Protein AF-A0A7J4VPN9-F1 (afdb_monomer)

Radius of gyration: 16.38 Å; Cα contacts (8 Å, |Δi|>4): 152; chains: 1; bounding box: 54×42×34 Å

Sequence (110 aa):
MPRIERRTIENVVRVIGWADDDGELVSDVTDRFQSRYVFVVERTGERCVSDFTLARKGFTSLPIRDAVALGFSTEEFLELLQWEKTSSSNIQSEDELNELLARAVASPCF

Secondary structure (DSSP, 8-state):
------------EEEEEEE-TTS-EES--S-TTT-EEEEEETTTTEEEE-SS-HHHH-STTS-HHHHHHTT--HHHHHHHHHHHHHHSS---SHHHHHHHHHHHHH----

Foldseek 3Di:
DDDPPPPCPVQPKAWQAWQDPVGDHDPDDPWQQQTWTWIARVVPRDIDIDPHGCQVVPLCPPDPNRCVSHVDDPVLSVLQNVCCVPVVGGDRTPVSSVVSVVVVVVDDDD

Nearest PDB structures (foldseek):
  5v19-assembly2_B  TM=5.285E-01  e=7.617E+00  Homo sapiens
  4bic-assembly1_A  TM=5.346E-01  e=9.188E+00  Homo sapiens
  4bie-assembly1_A  TM=5.302E-01  e=9.780E+00  Homo sapiens

pLDDT: mean 86.99, std 16.42, range [38.81, 97.62]

Mean predicted aligned error: 7.11 Å

Structure (mmCIF, N/CA/C/O backbone):
data_AF-A0A7J4VPN9-F1
#
_entry.id   AF-A0A7J4VPN9-F1
#
loop_
_atom_site.group_PDB
_atom_site.id
_atom_site.type_symbol
_atom_site.l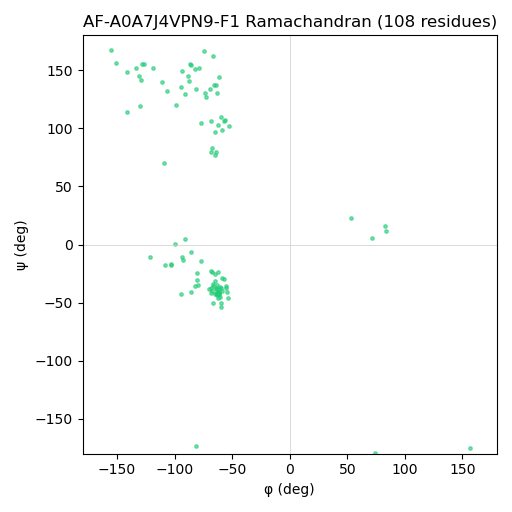abel_atom_id
_atom_site.label_alt_id
_atom_site.label_comp_id
_atom_site.label_asym_id
_atom_site.label_entity_id
_atom_site.label_seq_id
_atom_site.pdbx_PDB_ins_code
_atom_site.Cartn_x
_atom_site.Cartn_y
_atom_site.Cartn_z
_atom_site.occupancy
_atom_site.B_iso_or_equiv
_atom_site.auth_seq_id
_atom_site.auth_comp_id
_atom_site.auth_asym_id
_atom_site.auth_atom_id
_atom_site.pdbx_PDB_model_num
ATOM 1 N N . MET A 1 1 ? 30.330 29.684 0.582 1.00 40.31 1 MET A N 1
ATOM 2 C CA . MET A 1 1 ? 29.302 28.717 1.019 1.00 40.31 1 MET A CA 1
ATOM 3 C C . MET A 1 1 ? 28.117 28.837 0.071 1.00 40.31 1 MET A C 1
ATOM 5 O O . MET A 1 1 ? 27.366 29.796 0.216 1.00 40.31 1 MET A O 1
ATOM 9 N N . PRO A 1 2 ? 27.982 27.989 -0.962 1.00 38.81 2 PRO A N 1
ATOM 10 C CA . PRO A 1 2 ? 26.833 28.079 -1.847 1.00 38.81 2 PRO A CA 1
ATOM 11 C C . PRO A 1 2 ? 25.601 27.539 -1.117 1.00 38.81 2 PRO A C 1
ATOM 13 O O . PRO A 1 2 ? 25.627 26.476 -0.498 1.00 38.81 2 PRO A O 1
ATOM 16 N N . ARG A 1 3 ? 24.537 28.337 -1.158 1.00 44.53 3 ARG A N 1
ATOM 17 C CA . ARG A 1 3 ? 23.202 28.031 -0.654 1.00 44.53 3 ARG A CA 1
ATOM 18 C C . ARG A 1 3 ? 22.722 26.790 -1.409 1.00 44.53 3 ARG A C 1
ATOM 20 O O . ARG A 1 3 ? 22.503 26.871 -2.612 1.00 44.53 3 ARG A O 1
ATOM 27 N N . ILE A 1 4 ? 22.635 25.643 -0.734 1.00 54.62 4 ILE A N 1
ATOM 28 C CA . ILE A 1 4 ? 22.050 24.431 -1.314 1.00 54.62 4 ILE A CA 1
ATOM 29 C C . ILE A 1 4 ? 20.579 24.759 -1.558 1.00 54.62 4 ILE A C 1
ATOM 31 O O . ILE A 1 4 ? 19.760 24.736 -0.638 1.00 54.62 4 ILE A O 1
ATOM 35 N N . GLU A 1 5 ? 20.257 25.146 -2.790 1.00 41.91 5 GLU A N 1
ATOM 36 C CA . GLU A 1 5 ? 18.893 25.117 -3.286 1.00 41.91 5 GLU A CA 1
ATOM 37 C C . GLU A 1 5 ? 18.423 23.677 -3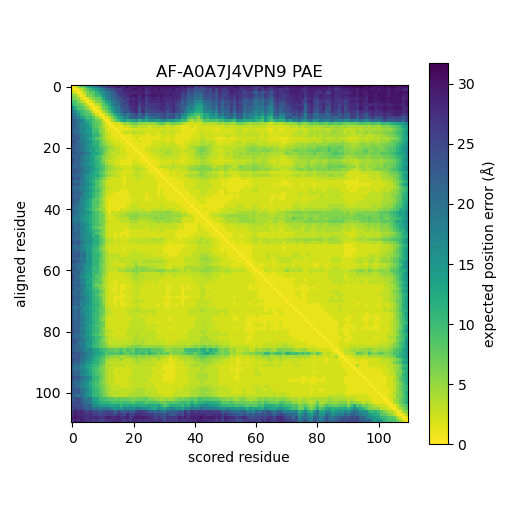.105 1.00 41.91 5 GLU A C 1
ATOM 39 O O . GLU A 1 5 ? 18.875 22.772 -3.807 1.00 41.91 5 GLU A O 1
ATOM 44 N N . ARG A 1 6 ? 17.541 23.445 -2.129 1.00 43.88 6 ARG A N 1
ATOM 45 C CA . ARG A 1 6 ? 16.728 22.233 -2.085 1.00 43.88 6 ARG A CA 1
ATOM 46 C C . ARG A 1 6 ? 15.816 22.282 -3.308 1.00 43.88 6 ARG A C 1
ATOM 48 O O . ARG A 1 6 ? 14.646 22.629 -3.207 1.00 43.88 6 ARG A O 1
ATOM 55 N N . ARG A 1 7 ? 16.363 21.978 -4.485 1.00 40.12 7 ARG A N 1
ATOM 56 C CA . ARG A 1 7 ? 15.576 21.494 -5.610 1.00 40.12 7 ARG A CA 1
ATOM 57 C C . ARG A 1 7 ? 15.116 20.111 -5.190 1.00 40.12 7 ARG A C 1
ATOM 59 O O . ARG A 1 7 ? 15.732 19.111 -5.547 1.00 40.12 7 ARG A O 1
ATOM 66 N N . THR A 1 8 ? 14.072 20.070 -4.371 1.00 47.19 8 THR A N 1
ATOM 67 C CA . THR A 1 8 ? 13.245 18.886 -4.210 1.00 47.19 8 THR A CA 1
ATOM 68 C C . THR A 1 8 ? 12.601 18.684 -5.574 1.00 47.19 8 THR A C 1
ATOM 70 O O . THR A 1 8 ? 11.489 19.122 -5.841 1.00 47.19 8 THR A O 1
ATOM 73 N N . ILE A 1 9 ? 13.358 18.104 -6.506 1.00 45.81 9 ILE A N 1
ATOM 74 C CA . ILE A 1 9 ? 12.759 17.333 -7.578 1.00 45.81 9 ILE A CA 1
ATOM 75 C C . ILE A 1 9 ? 12.191 16.148 -6.812 1.00 45.81 9 ILE A C 1
ATOM 77 O O . ILE A 1 9 ? 12.878 15.152 -6.603 1.00 45.81 9 ILE A O 1
ATOM 81 N N . GLU A 1 10 ? 10.998 16.336 -6.247 1.00 49.91 10 GLU A N 1
ATOM 82 C CA . GLU A 1 10 ? 10.154 15.234 -5.834 1.00 49.91 10 GLU A CA 1
ATOM 83 C C . GLU A 1 10 ? 10.067 14.381 -7.089 1.00 49.91 10 GLU A C 1
ATOM 85 O O . GLU A 1 10 ? 9.459 14.769 -8.086 1.00 49.91 10 GLU A O 1
ATOM 90 N N . ASN A 1 11 ? 10.832 13.293 -7.119 1.00 55.84 11 ASN A N 1
ATOM 91 C CA . ASN A 1 11 ? 10.628 12.263 -8.110 1.00 55.84 11 ASN A CA 1
ATOM 92 C C . ASN A 1 11 ? 9.188 11.828 -7.864 1.00 55.84 11 ASN A C 1
ATOM 94 O O . ASN A 1 11 ? 8.929 11.133 -6.885 1.00 55.84 11 ASN A O 1
ATOM 98 N N . VAL A 1 12 ? 8.254 12.347 -8.665 1.00 77.62 12 VAL A N 1
ATOM 99 C CA . VAL A 1 12 ? 6.848 11.977 -8.570 1.00 77.62 12 VAL A CA 1
ATOM 100 C C . VAL A 1 12 ? 6.834 10.494 -8.894 1.00 77.62 12 VAL A C 1
ATOM 102 O O . VAL A 1 12 ? 7.097 10.082 -10.023 1.00 77.62 12 VAL A O 1
ATOM 105 N N . VAL A 1 13 ? 6.710 9.680 -7.856 1.00 87.94 13 VAL A N 1
ATOM 106 C CA . VAL A 1 13 ? 6.562 8.241 -7.998 1.00 87.94 13 VAL A CA 1
ATOM 107 C C . VAL A 1 13 ? 5.081 7.952 -8.143 1.00 87.94 13 VAL A C 1
ATOM 109 O O . VAL A 1 13 ? 4.238 8.635 -7.557 1.00 87.94 13 VAL A O 1
ATOM 112 N N . ARG A 1 14 ? 4.761 6.949 -8.950 1.00 93.25 14 ARG A N 1
ATOM 113 C CA . ARG A 1 14 ? 3.396 6.463 -9.110 1.00 93.25 14 ARG A CA 1
ATOM 114 C C . ARG A 1 14 ? 3.385 4.962 -8.949 1.00 93.25 14 ARG A C 1
ATOM 116 O O . ARG A 1 14 ? 4.025 4.263 -9.735 1.00 93.25 14 ARG A O 1
ATOM 123 N N . VAL A 1 15 ? 2.647 4.478 -7.961 1.00 94.88 15 VAL A N 1
ATOM 124 C CA . VAL A 1 15 ? 2.400 3.043 -7.804 1.00 94.88 15 VAL A CA 1
ATOM 125 C C . VAL A 1 15 ? 1.572 2.524 -8.980 1.00 94.88 15 VAL A C 1
ATOM 127 O O . VAL A 1 15 ? 0.646 3.195 -9.438 1.00 94.88 15 VAL A O 1
ATOM 130 N N . ILE A 1 16 ? 1.942 1.352 -9.497 1.00 94.81 16 ILE A N 1
ATOM 131 C CA . ILE A 1 16 ? 1.284 0.731 -10.656 1.00 94.81 16 ILE A CA 1
ATOM 132 C C . ILE A 1 16 ? 0.714 -0.666 -10.375 1.00 94.81 16 ILE A C 1
ATOM 134 O O . ILE A 1 16 ? -0.029 -1.167 -11.212 1.00 94.81 16 ILE A O 1
ATOM 138 N N . GLY A 1 17 ? 1.034 -1.280 -9.234 1.00 96.12 17 GLY A N 1
ATOM 139 C CA . GLY A 1 17 ? 0.469 -2.567 -8.824 1.00 96.12 17 GLY A CA 1
ATOM 140 C C . GLY A 1 17 ? 1.356 -3.319 -7.836 1.00 96.12 17 GLY A C 1
ATOM 141 O O . GLY A 1 17 ? 2.389 -2.805 -7.400 1.00 96.12 17 GLY A O 1
ATOM 142 N N . TRP A 1 18 ? 0.948 -4.537 -7.498 1.00 97.62 18 TRP A N 1
ATOM 143 C CA . TRP A 1 18 ? 1.681 -5.435 -6.609 1.00 97.62 18 TRP A CA 1
ATOM 144 C C . TRP A 1 18 ? 2.844 -6.124 -7.317 1.00 97.62 18 TRP A C 1
ATOM 146 O O . TRP A 1 18 ? 2.799 -6.314 -8.530 1.00 97.62 18 TRP A O 1
ATOM 156 N N . ALA A 1 19 ? 3.875 -6.476 -6.552 1.00 96.31 19 ALA A N 1
ATOM 157 C CA . ALA A 1 19 ? 5.031 -7.230 -7.016 1.00 96.31 19 ALA A CA 1
ATOM 158 C C . ALA A 1 19 ? 5.024 -8.638 -6.405 1.00 96.31 19 ALA A C 1
ATOM 160 O O . ALA A 1 19 ? 4.741 -8.775 -5.213 1.00 96.31 19 ALA A O 1
ATOM 161 N N . ASP A 1 20 ? 5.378 -9.653 -7.190 1.00 92.81 20 ASP A N 1
ATOM 162 C CA . ASP A 1 20 ? 5.755 -10.968 -6.665 1.00 92.81 20 ASP A CA 1
ATOM 163 C C . ASP A 1 20 ? 7.223 -11.009 -6.192 1.00 92.81 20 ASP A C 1
ATOM 165 O O . ASP A 1 20 ? 7.920 -9.987 -6.140 1.00 92.81 20 ASP A O 1
ATOM 169 N N . ASP A 1 21 ? 7.691 -12.203 -5.818 1.00 88.75 21 ASP A N 1
ATOM 170 C CA . ASP A 1 21 ? 9.060 -12.440 -5.346 1.00 88.75 21 ASP A CA 1
ATOM 171 C C . ASP A 1 21 ? 10.124 -12.191 -6.430 1.00 88.75 21 ASP A C 1
ATOM 173 O O . ASP A 1 21 ? 11.264 -11.848 -6.102 1.00 88.75 21 ASP A O 1
ATOM 177 N N . ASP A 1 22 ? 9.749 -12.311 -7.706 1.00 89.75 22 ASP A N 1
ATOM 178 C CA . ASP A 1 22 ? 10.609 -12.028 -8.857 1.00 89.75 22 ASP A CA 1
ATOM 179 C C . ASP A 1 22 ? 10.576 -10.534 -9.249 1.00 89.75 22 ASP A C 1
ATOM 181 O O . ASP A 1 22 ? 11.378 -10.076 -10.068 1.00 89.75 22 ASP A O 1
ATOM 185 N N . GLY A 1 23 ? 9.705 -9.741 -8.613 1.00 87.25 23 GLY A N 1
ATOM 186 C CA . GLY A 1 23 ? 9.520 -8.316 -8.880 1.00 87.25 23 GLY A CA 1
ATOM 187 C C . GLY A 1 23 ? 8.583 -8.021 -10.052 1.00 87.25 23 GLY A C 1
ATOM 188 O O . GLY A 1 23 ? 8.513 -6.871 -10.500 1.00 87.25 23 GLY A O 1
ATOM 189 N N . GLU A 1 24 ? 7.865 -9.029 -10.541 1.00 92.25 24 GLU A N 1
ATOM 190 C CA . GLU A 1 24 ? 6.903 -8.910 -11.629 1.00 92.25 24 GLU A CA 1
ATOM 191 C C . GLU A 1 24 ? 5.526 -8.479 -11.117 1.00 92.25 24 GLU A C 1
ATOM 193 O O . GLU A 1 24 ? 5.164 -8.666 -9.955 1.00 92.25 24 GLU A O 1
ATOM 198 N N . LEU A 1 25 ? 4.748 -7.846 -11.999 1.00 95.50 25 LEU A N 1
ATOM 199 C CA . LEU A 1 25 ? 3.425 -7.335 -11.646 1.00 95.50 25 LEU A CA 1
ATOM 200 C C . LEU A 1 25 ? 2.413 -8.467 -11.482 1.00 95.50 25 LEU A C 1
ATOM 202 O O . LEU A 1 25 ? 2.160 -9.217 -12.427 1.00 95.50 25 LEU A O 1
ATOM 206 N N . VAL A 1 26 ? 1.737 -8.489 -10.336 1.00 95.56 26 VAL A N 1
ATOM 207 C CA . VAL A 1 26 ? 0.639 -9.420 -10.055 1.00 95.56 26 VAL A CA 1
ATOM 208 C C . VAL A 1 26 ? -0.673 -8.689 -9.794 1.00 95.56 26 VAL A C 1
ATOM 210 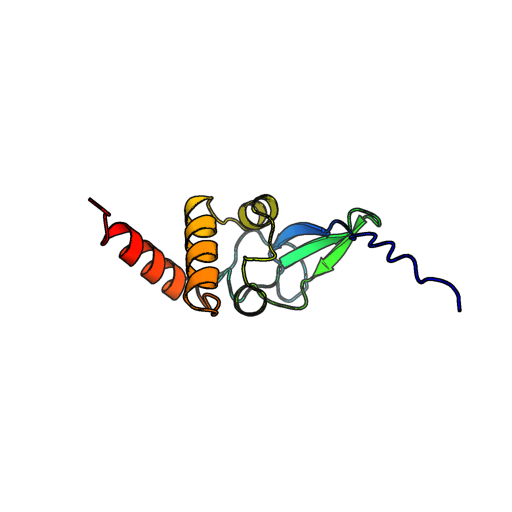O O . VAL A 1 26 ? -0.701 -7.536 -9.361 1.00 95.56 26 VAL A O 1
ATOM 213 N N . SER A 1 27 ? -1.781 -9.361 -10.107 1.00 90.62 27 SER A N 1
ATOM 214 C CA . SER A 1 27 ? -3.126 -8.792 -9.978 1.00 90.62 27 SER A CA 1
ATOM 215 C C . SER A 1 27 ? -3.677 -8.835 -8.558 1.00 90.62 27 SER A C 1
ATOM 217 O O . SER A 1 27 ? -4.576 -8.062 -8.249 1.00 90.62 27 SER A O 1
ATOM 219 N N . ASP A 1 28 ? -3.187 -9.757 -7.731 1.00 91.25 28 ASP A N 1
ATOM 220 C CA . ASP A 1 28 ? -3.685 -9.989 -6.379 1.00 91.25 28 ASP A CA 1
ATOM 221 C C . ASP A 1 28 ? -2.569 -10.527 -5.481 1.00 91.25 28 ASP A C 1
ATOM 223 O O . ASP A 1 28 ? -1.595 -11.106 -5.972 1.00 91.25 28 ASP A O 1
ATOM 227 N N . VAL A 1 29 ? -2.718 -10.321 -4.176 1.00 95.50 29 VAL A N 1
ATOM 228 C CA . VAL A 1 29 ? -1.773 -10.764 -3.150 1.00 95.50 29 VAL A CA 1
ATOM 229 C C . VAL A 1 29 ? -2.530 -11.257 -1.926 1.00 95.50 29 VAL A C 1
ATOM 231 O O . VAL A 1 29 ? -3.589 -10.738 -1.595 1.00 95.50 29 VAL A O 1
ATOM 234 N N . THR A 1 30 ? -1.961 -12.231 -1.216 1.00 92.75 30 THR A N 1
ATOM 235 C CA . THR A 1 30 ? -2.597 -12.808 -0.021 1.00 92.75 30 THR A CA 1
ATOM 236 C C . THR A 1 30 ? -2.788 -11.785 1.102 1.00 92.75 30 THR A C 1
ATOM 238 O O . THR A 1 30 ? -3.799 -11.822 1.793 1.00 92.75 30 THR A O 1
ATOM 241 N N . ASP A 1 31 ? -1.814 -10.891 1.299 1.00 95.75 31 ASP A N 1
ATOM 242 C CA . ASP A 1 31 ? -1.860 -9.830 2.311 1.00 95.75 31 ASP A CA 1
ATOM 243 C C . ASP A 1 31 ? -1.242 -8.544 1.737 1.00 95.75 31 ASP A C 1
ATOM 245 O O . ASP A 1 31 ? -0.035 -8.488 1.455 1.00 95.75 31 ASP A O 1
ATOM 249 N N . ARG A 1 32 ? -2.059 -7.497 1.555 1.00 96.88 32 ARG A N 1
ATOM 250 C CA . ARG A 1 32 ? -1.627 -6.220 0.958 1.00 96.88 32 ARG A CA 1
ATOM 251 C C . ARG A 1 32 ? -0.638 -5.466 1.849 1.00 96.88 32 ARG A C 1
ATOM 253 O O . ARG A 1 32 ? 0.156 -4.667 1.351 1.00 96.88 32 ARG A O 1
ATOM 260 N N . PHE A 1 33 ? -0.631 -5.710 3.157 1.00 97.19 33 PHE A N 1
ATOM 261 C CA . PHE A 1 33 ? 0.250 -5.025 4.102 1.00 97.19 33 PHE A CA 1
ATOM 262 C C . PHE A 1 33 ? 1.661 -5.604 4.113 1.00 97.19 33 PHE A C 1
ATOM 264 O O . PHE A 1 33 ? 2.620 -4.858 4.335 1.00 97.19 33 PHE A O 1
ATOM 271 N N . GLN A 1 34 ? 1.799 -6.901 3.835 1.00 96.69 34 GLN A N 1
ATOM 272 C CA . GLN A 1 34 ? 3.088 -7.604 3.780 1.00 96.69 34 GLN A CA 1
ATOM 273 C C . GLN A 1 34 ? 3.690 -7.679 2.373 1.00 96.69 34 GLN A C 1
ATOM 275 O O . GLN A 1 34 ? 4.864 -8.017 2.217 1.00 96.69 34 GLN A O 1
ATOM 280 N N . SER A 1 35 ? 2.920 -7.318 1.351 1.00 96.25 35 SER A N 1
ATOM 281 C CA . SER A 1 35 ? 3.367 -7.387 -0.037 1.00 96.25 35 SER A CA 1
ATOM 282 C C . SER A 1 35 ? 4.205 -6.178 -0.452 1.00 96.25 35 SER A C 1
ATOM 284 O O . SER A 1 35 ? 4.057 -5.059 0.056 1.00 96.25 35 SER A O 1
ATOM 286 N N . ARG A 1 36 ? 5.113 -6.408 -1.404 1.00 96.19 36 ARG A N 1
ATOM 287 C CA . ARG A 1 36 ? 5.833 -5.342 -2.109 1.00 96.19 36 ARG A CA 1
ATOM 288 C C . ARG A 1 36 ? 5.015 -4.877 -3.304 1.00 96.19 36 ARG A C 1
ATOM 290 O O . ARG A 1 36 ? 4.205 -5.619 -3.845 1.00 96.19 36 ARG A O 1
ATOM 297 N N . TYR A 1 37 ? 5.245 -3.645 -3.729 1.00 96.19 37 TYR A N 1
ATOM 298 C CA . TYR A 1 37 ? 4.573 -3.052 -4.878 1.00 96.19 37 TYR A CA 1
ATOM 299 C C . TYR A 1 37 ? 5.581 -2.469 -5.857 1.00 96.19 37 TYR A C 1
ATOM 301 O O . TYR A 1 37 ? 6.695 -2.086 -5.491 1.00 96.19 37 TYR A O 1
ATOM 309 N N . VAL A 1 38 ? 5.166 -2.366 -7.114 1.00 96.31 38 VAL A N 1
ATOM 310 C CA . VAL A 1 38 ? 5.934 -1.710 -8.165 1.00 96.31 38 VAL A CA 1
ATOM 311 C C . VAL A 1 38 ? 5.481 -0.262 -8.284 1.00 96.31 38 VAL A C 1
ATOM 313 O O . VAL A 1 38 ? 4.286 0.048 -8.330 1.00 96.31 38 VAL A O 1
ATOM 316 N N . PHE A 1 39 ? 6.445 0.643 -8.386 1.00 94.62 39 PHE A N 1
ATOM 317 C CA . PHE A 1 39 ? 6.206 2.040 -8.714 1.00 94.62 39 PHE A CA 1
ATOM 318 C C . PHE A 1 39 ? 7.066 2.475 -9.896 1.00 94.62 39 PHE A C 1
ATOM 320 O O . PHE A 1 39 ? 8.116 1.903 -10.186 1.00 94.62 39 PHE A O 1
ATOM 327 N N . VAL A 1 40 ? 6.596 3.502 -10.593 1.00 94.19 40 VAL A N 1
ATOM 328 C CA . VAL A 1 40 ? 7.322 4.149 -11.681 1.00 94.19 40 VAL A CA 1
ATOM 329 C C . VAL A 1 40 ? 7.813 5.499 -11.206 1.00 94.19 40 VAL A C 1
ATOM 331 O O . VAL A 1 40 ? 7.041 6.291 -10.665 1.00 94.19 40 VAL A O 1
ATOM 334 N N . VAL A 1 41 ? 9.087 5.782 -11.447 1.00 91.81 41 VAL A N 1
ATOM 335 C CA . VAL A 1 41 ? 9.643 7.128 -11.315 1.00 91.81 41 VAL A CA 1
ATOM 336 C C . VAL A 1 41 ? 9.204 7.929 -12.541 1.00 91.81 41 VAL A C 1
ATOM 338 O O . VAL A 1 41 ? 9.748 7.739 -13.626 1.00 91.81 41 VAL A O 1
ATOM 341 N N . GLU A 1 42 ? 8.225 8.832 -12.409 1.00 87.69 42 GLU A N 1
ATOM 342 C CA . GLU A 1 42 ? 7.601 9.497 -13.571 1.00 87.69 42 GLU A CA 1
ATOM 343 C C . GLU A 1 42 ? 8.607 10.278 -14.431 1.00 87.69 42 GLU A C 1
ATOM 345 O O . GLU A 1 42 ? 8.441 10.382 -15.644 1.00 87.69 42 GLU A O 1
ATOM 350 N N . ARG A 1 43 ? 9.693 10.776 -13.828 1.00 87.44 43 ARG A N 1
ATOM 351 C CA . ARG A 1 43 ? 10.743 11.515 -14.542 1.00 87.44 43 ARG A CA 1
ATOM 352 C C . ARG A 1 43 ? 11.563 10.641 -15.497 1.00 87.44 43 ARG A C 1
ATOM 354 O O . ARG A 1 43 ? 11.997 11.136 -16.532 1.00 87.44 43 ARG A O 1
ATOM 361 N N . THR A 1 44 ? 11.852 9.395 -15.123 1.00 91.00 44 THR A N 1
ATOM 362 C CA . THR A 1 44 ? 12.744 8.498 -15.885 1.00 91.00 44 THR A CA 1
ATOM 363 C C . THR A 1 44 ? 11.988 7.375 -16.588 1.00 91.00 44 THR A C 1
ATOM 365 O O . THR A 1 44 ? 12.533 6.758 -17.497 1.00 91.00 44 THR A O 1
ATOM 368 N N . GLY A 1 45 ? 10.745 7.104 -16.182 1.00 89.88 45 GLY A N 1
ATOM 369 C CA . GLY A 1 45 ? 9.985 5.933 -16.614 1.00 89.88 45 GLY A CA 1
ATOM 370 C C . GLY A 1 45 ? 10.497 4.619 -16.016 1.00 89.88 45 GLY A C 1
ATOM 371 O O . GLY A 1 45 ? 10.012 3.554 -16.389 1.00 89.88 45 GLY A O 1
ATOM 372 N N . GLU A 1 46 ? 11.464 4.681 -15.100 1.00 93.06 46 GLU A N 1
ATOM 373 C CA . GLU A 1 46 ? 12.061 3.507 -14.472 1.00 93.06 46 GLU A CA 1
ATOM 374 C C . GLU A 1 46 ? 11.058 2.827 -13.539 1.00 93.06 46 GLU A C 1
ATOM 376 O O . GLU A 1 46 ? 10.386 3.495 -12.749 1.00 93.06 46 GLU A O 1
ATOM 381 N N . ARG A 1 47 ? 10.959 1.499 -13.653 1.00 93.31 47 ARG A N 1
ATOM 382 C CA . ARG A 1 47 ? 10.163 0.652 -12.763 1.00 93.31 47 ARG A CA 1
ATOM 383 C C . ARG A 1 47 ? 11.039 0.179 -11.617 1.00 93.31 47 ARG A C 1
ATOM 385 O O . ARG A 1 47 ? 12.113 -0.368 -11.849 1.00 93.31 47 ARG A O 1
ATOM 392 N N . CYS A 1 48 ? 10.549 0.354 -10.401 1.00 94.19 48 CYS A N 1
ATOM 393 C CA . CYS A 1 48 ? 11.234 -0.055 -9.188 1.00 94.19 48 CYS A CA 1
ATOM 394 C C . CYS A 1 48 ? 10.277 -0.851 -8.303 1.00 94.19 48 CYS A C 1
ATOM 396 O O . CYS A 1 48 ? 9.087 -0.540 -8.226 1.00 94.19 48 CYS A O 1
ATOM 398 N N . VAL A 1 49 ? 10.813 -1.843 -7.599 1.00 95.69 49 VAL A N 1
ATOM 399 C CA . VAL A 1 49 ? 10.098 -2.550 -6.534 1.00 95.69 49 VAL A CA 1
ATOM 400 C C . VAL A 1 49 ? 10.313 -1.794 -5.225 1.00 95.69 49 VAL A C 1
ATOM 402 O O . VAL A 1 49 ? 11.399 -1.281 -4.961 1.00 95.69 49 VAL A O 1
ATOM 405 N N . SER A 1 50 ? 9.276 -1.693 -4.401 1.00 94.38 50 SER A N 1
ATOM 406 C CA . SER A 1 50 ? 9.353 -1.060 -3.087 1.00 94.38 50 SER A CA 1
ATOM 407 C C . SER A 1 50 ? 10.311 -1.799 -2.147 1.00 94.38 50 SER A C 1
ATOM 409 O O . SER A 1 50 ? 10.138 -2.995 -1.907 1.00 94.38 50 SER A O 1
ATOM 411 N N . ASP A 1 51 ? 11.230 -1.070 -1.511 1.00 92.12 51 ASP A N 1
ATOM 412 C CA . ASP A 1 51 ? 12.109 -1.619 -0.462 1.00 92.12 51 ASP A CA 1
ATOM 413 C C . ASP A 1 51 ? 11.354 -1.979 0.830 1.00 92.12 51 ASP A C 1
ATOM 415 O O . ASP A 1 51 ? 11.820 -2.786 1.640 1.00 92.12 51 ASP A O 1
ATOM 419 N N . PHE A 1 52 ? 10.186 -1.364 1.046 1.00 92.50 52 PHE A N 1
ATOM 420 C CA . PHE A 1 52 ? 9.376 -1.517 2.251 1.00 92.50 52 PHE A CA 1
ATOM 421 C C . PHE A 1 52 ? 7.927 -1.845 1.906 1.00 92.50 52 PHE A C 1
ATOM 423 O O . PHE A 1 52 ? 7.353 -1.265 0.984 1.00 92.50 52 PHE A O 1
ATOM 430 N N . THR A 1 53 ? 7.341 -2.725 2.710 1.00 95.38 53 THR A N 1
ATOM 431 C CA . THR A 1 53 ? 5.921 -3.076 2.672 1.00 95.38 53 THR A CA 1
ATOM 432 C C . THR A 1 53 ? 5.065 -1.951 3.263 1.00 95.38 53 THR A C 1
ATOM 434 O O . THR A 1 53 ? 5.582 -1.044 3.934 1.00 95.38 53 THR A O 1
ATOM 437 N N . LEU A 1 54 ? 3.748 -1.998 3.046 1.00 95.38 54 LEU A N 1
ATOM 438 C CA . LEU A 1 54 ? 2.833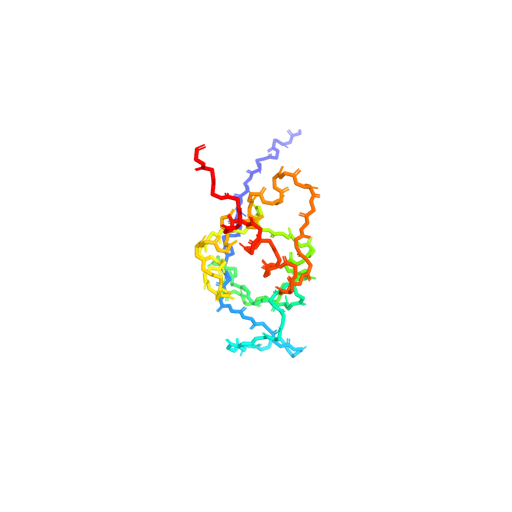 -1.016 3.635 1.00 95.38 54 LEU A CA 1
ATOM 439 C C . LEU A 1 54 ? 2.761 -1.133 5.161 1.00 95.38 54 LEU A C 1
ATOM 441 O O . LEU A 1 54 ? 2.734 -0.102 5.824 1.00 95.38 54 LEU A O 1
ATOM 445 N N . ALA A 1 55 ? 2.873 -2.339 5.729 1.00 96.19 55 ALA A N 1
ATOM 446 C CA . ALA A 1 55 ? 2.960 -2.542 7.179 1.00 96.19 55 ALA A CA 1
ATOM 447 C C . ALA A 1 55 ? 4.105 -1.737 7.817 1.00 96.19 55 ALA A C 1
ATOM 449 O O . ALA A 1 55 ? 3.985 -1.194 8.919 1.00 96.19 55 ALA A O 1
ATOM 450 N N . ARG A 1 56 ? 5.229 -1.608 7.100 1.00 94.38 56 ARG A N 1
ATOM 451 C CA . ARG A 1 56 ? 6.388 -0.839 7.562 1.00 94.38 56 ARG A CA 1
ATOM 452 C C . ARG A 1 56 ? 6.292 0.649 7.230 1.00 94.38 56 ARG A C 1
ATOM 454 O O . ARG A 1 56 ? 6.708 1.472 8.041 1.00 94.38 56 ARG A O 1
ATOM 461 N N . LYS A 1 57 ? 5.821 1.000 6.031 1.00 92.88 57 LYS A N 1
ATOM 462 C CA . LYS A 1 57 ? 5.817 2.385 5.531 1.00 92.88 57 LYS A CA 1
ATOM 463 C C . LYS A 1 57 ? 4.625 3.207 6.035 1.00 92.88 57 LYS A C 1
ATOM 465 O O . LYS A 1 57 ? 4.786 4.404 6.265 1.00 92.88 57 LYS A O 1
ATOM 470 N N . GLY A 1 58 ? 3.466 2.573 6.177 1.00 93.50 58 GLY A N 1
ATOM 471 C CA . GLY A 1 58 ? 2.189 3.222 6.444 1.00 93.50 58 GLY A CA 1
ATOM 472 C C . GLY A 1 58 ? 1.596 3.955 5.234 1.00 93.50 58 GLY A C 1
ATOM 473 O O . GLY A 1 58 ? 2.173 3.999 4.140 1.00 93.50 58 GLY A O 1
ATOM 474 N N . PHE A 1 59 ? 0.436 4.562 5.456 1.00 94.38 59 PHE A N 1
ATOM 475 C CA . PHE A 1 59 ? -0.426 5.219 4.476 1.00 94.38 59 PHE A CA 1
ATOM 476 C C . PHE A 1 59 ? -0.330 6.744 4.530 1.00 94.38 59 PHE A C 1
ATOM 478 O O . PHE A 1 59 ? -0.645 7.409 3.548 1.00 94.38 59 PHE A O 1
ATOM 485 N N . THR A 1 60 ? 0.184 7.323 5.619 1.00 90.56 60 THR A N 1
ATOM 486 C CA . THR A 1 60 ? 0.317 8.784 5.786 1.00 90.56 60 THR A CA 1
ATOM 487 C C . THR A 1 60 ? 1.145 9.452 4.676 1.00 90.56 60 THR A C 1
ATOM 489 O O . THR A 1 60 ? 0.911 10.610 4.332 1.00 90.56 60 THR A O 1
ATOM 492 N N . SER A 1 61 ? 2.104 8.727 4.090 1.00 85.62 61 SER A N 1
ATOM 493 C CA . SER A 1 61 ? 2.929 9.197 2.964 1.00 85.62 61 SER A CA 1
ATOM 494 C C . SER A 1 61 ? 2.468 8.685 1.593 1.00 85.62 61 SER A C 1
ATOM 496 O O . SER A 1 61 ? 3.112 8.982 0.584 1.00 85.62 61 SER A O 1
ATOM 498 N N . LEU A 1 62 ? 1.388 7.899 1.541 1.00 90.19 62 LEU A N 1
ATOM 499 C CA . LEU A 1 62 ? 0.871 7.276 0.327 1.00 90.19 62 LEU A CA 1
ATOM 500 C C . LEU A 1 62 ? -0.301 8.105 -0.229 1.00 90.19 62 LEU A C 1
ATOM 502 O O . LEU A 1 62 ? -1.312 8.277 0.452 1.00 90.19 62 LEU A O 1
ATOM 506 N N . PRO A 1 63 ? -0.216 8.617 -1.469 1.00 92.06 63 PRO A N 1
ATOM 507 C CA . PRO A 1 63 ? -1.349 9.280 -2.102 1.00 92.06 63 PRO A CA 1
ATOM 508 C C . PRO A 1 63 ? -2.536 8.324 -2.273 1.00 92.06 63 PRO A C 1
ATOM 510 O O . PRO A 1 63 ? -2.351 7.168 -2.647 1.00 92.06 63 PRO A O 1
ATOM 513 N N . ILE A 1 64 ? -3.767 8.825 -2.124 1.00 94.44 64 ILE A N 1
ATOM 514 C CA . ILE A 1 64 ? -4.982 8.006 -2.298 1.00 94.44 64 ILE A CA 1
ATOM 515 C C . ILE A 1 64 ? -5.048 7.314 -3.668 1.00 94.44 64 ILE A C 1
ATOM 517 O O . ILE A 1 64 ? -5.451 6.162 -3.759 1.00 94.44 64 ILE A O 1
ATOM 521 N N . ARG A 1 65 ? -4.593 7.985 -4.738 1.00 94.12 65 ARG A N 1
ATOM 522 C CA . ARG A 1 65 ? -4.510 7.407 -6.091 1.00 94.12 65 ARG A CA 1
ATOM 523 C C . ARG A 1 65 ? -3.708 6.104 -6.098 1.00 94.12 65 ARG A C 1
ATOM 525 O O . ARG A 1 65 ? -4.071 5.161 -6.791 1.00 94.12 65 ARG A O 1
ATOM 532 N N . ASP A 1 66 ? -2.620 6.081 -5.343 1.00 94.88 66 ASP A N 1
ATOM 533 C CA . ASP A 1 66 ? -1.693 4.961 -5.298 1.00 94.88 66 ASP A CA 1
ATOM 534 C C . ASP A 1 66 ? -2.252 3.843 -4.401 1.00 94.88 66 ASP A C 1
ATOM 536 O O . ASP A 1 66 ? -2.127 2.675 -4.749 1.00 94.88 66 ASP A O 1
ATOM 540 N N . ALA A 1 67 ? -2.965 4.182 -3.320 1.00 95.62 67 ALA A N 1
ATOM 541 C CA . ALA A 1 67 ? -3.724 3.205 -2.533 1.00 95.62 67 ALA A CA 1
ATOM 542 C C . ALA A 1 67 ? -4.825 2.519 -3.368 1.00 95.62 67 ALA A C 1
ATOM 544 O O . ALA A 1 67 ? -4.964 1.299 -3.334 1.00 95.62 67 ALA A O 1
ATOM 545 N N . VAL A 1 68 ? -5.552 3.279 -4.192 1.00 95.06 68 VAL A N 1
ATOM 546 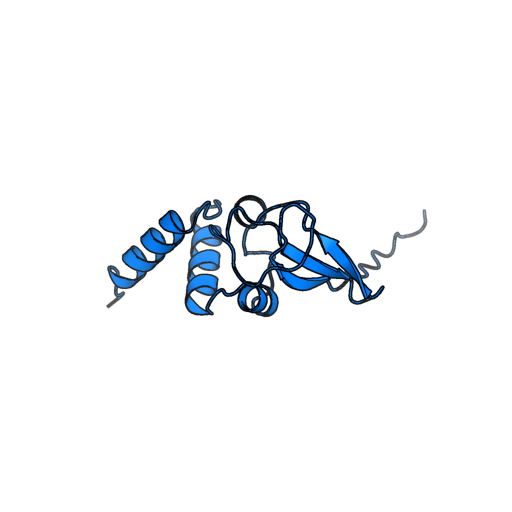C CA . VAL A 1 68 ? -6.563 2.725 -5.109 1.00 95.06 68 VAL A CA 1
ATOM 547 C C . VAL A 1 68 ? -5.928 1.813 -6.162 1.00 95.06 68 VAL A C 1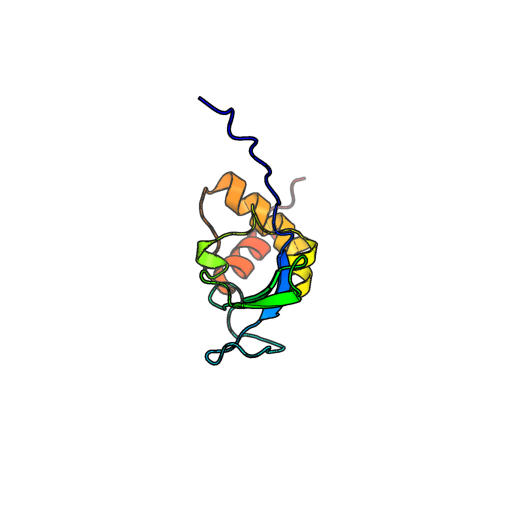
ATOM 549 O O . VAL A 1 68 ? -6.484 0.762 -6.472 1.00 95.06 68 VAL A O 1
ATOM 552 N N . ALA A 1 69 ? -4.744 2.160 -6.680 1.00 94.31 69 ALA A N 1
ATOM 553 C CA . ALA A 1 69 ? -4.001 1.294 -7.601 1.00 94.31 69 ALA A CA 1
ATOM 554 C C . ALA A 1 69 ? -3.581 -0.045 -6.964 1.00 94.31 69 ALA A C 1
ATOM 556 O O . ALA A 1 69 ? -3.383 -1.028 -7.671 1.00 94.31 69 ALA A O 1
ATOM 557 N N . LEU A 1 70 ? -3.473 -0.080 -5.636 1.00 95.69 70 LEU A N 1
ATOM 558 C CA . LEU A 1 70 ? -3.185 -1.267 -4.832 1.00 95.69 70 LEU A CA 1
ATOM 559 C C . LEU A 1 70 ? -4.450 -2.016 -4.379 1.00 95.69 70 LEU A C 1
ATOM 561 O O . LEU A 1 70 ? -4.362 -2.992 -3.640 1.00 95.69 70 LEU A O 1
ATOM 565 N N . GLY A 1 71 ? -5.631 -1.589 -4.829 1.00 96.06 71 GLY A N 1
ATOM 566 C CA . GLY A 1 71 ? -6.892 -2.258 -4.519 1.00 96.06 71 GLY A CA 1
ATOM 567 C C . GLY A 1 71 ? -7.489 -1.883 -3.164 1.00 96.06 71 GLY A C 1
ATOM 568 O O . GLY A 1 71 ? -8.372 -2.590 -2.689 1.00 96.06 71 GLY A O 1
ATOM 569 N N . PHE A 1 72 ? -7.045 -0.790 -2.536 1.00 96.75 72 PHE A N 1
ATOM 570 C CA . PHE A 1 72 ? -7.747 -0.226 -1.383 1.00 96.75 72 PHE A CA 1
ATOM 571 C C . PHE A 1 72 ? -8.918 0.643 -1.844 1.00 96.75 72 PHE A C 1
ATOM 573 O O . PHE A 1 72 ? -8.792 1.505 -2.719 1.00 96.75 72 PHE A O 1
ATOM 580 N N . SER A 1 73 ? -10.065 0.446 -1.216 1.00 96.75 73 SER A N 1
ATOM 581 C CA . SER A 1 73 ? -11.199 1.353 -1.288 1.00 96.75 73 SER A CA 1
ATOM 582 C C . SER A 1 73 ? -10.878 2.691 -0.612 1.00 96.75 73 SER A C 1
ATOM 584 O O . SER A 1 73 ? -9.953 2.831 0.192 1.00 96.75 73 SER A O 1
ATOM 586 N N . THR A 1 74 ? -11.675 3.711 -0.932 1.00 95.88 74 THR A N 1
ATOM 587 C CA . THR A 1 74 ? -11.562 5.016 -0.265 1.00 95.88 74 THR A CA 1
ATOM 588 C C . THR A 1 74 ? -11.871 4.922 1.232 1.00 95.88 74 THR A C 1
ATOM 590 O O . THR A 1 74 ? -11.235 5.621 2.014 1.00 95.88 74 THR A O 1
ATOM 593 N N . GLU A 1 75 ? -12.803 4.056 1.634 1.00 95.94 75 GLU A N 1
ATOM 594 C CA . GLU A 1 75 ? -13.173 3.852 3.040 1.00 95.94 75 GLU A CA 1
ATOM 595 C C . GLU A 1 75 ? -12.019 3.230 3.832 1.00 95.94 75 GLU A C 1
ATOM 597 O O . GLU A 1 75 ? -11.591 3.812 4.827 1.00 95.94 75 GLU A O 1
ATOM 602 N N . GLU A 1 76 ? -11.430 2.133 3.335 1.00 97.06 76 GLU A N 1
ATOM 603 C CA . GLU A 1 76 ? -10.235 1.523 3.940 1.00 97.06 76 GLU A CA 1
ATOM 604 C C . GLU A 1 76 ? -9.108 2.547 4.104 1.00 97.06 76 GLU A C 1
ATOM 606 O O . GLU A 1 76 ? -8.511 2.657 5.172 1.00 97.06 76 GLU A O 1
ATOM 611 N N . PHE A 1 77 ? -8.836 3.340 3.062 1.00 96.81 77 PHE A N 1
ATOM 612 C CA . PHE A 1 77 ? -7.773 4.342 3.096 1.00 96.81 77 PHE A CA 1
ATOM 613 C C . PHE A 1 77 ? -7.992 5.406 4.180 1.00 96.81 77 PHE A C 1
ATOM 615 O O . PHE A 1 77 ? -7.048 5.790 4.875 1.00 96.81 77 PHE A O 1
ATOM 622 N N . LEU A 1 78 ? -9.222 5.901 4.332 1.00 95.81 78 LEU A N 1
ATOM 623 C CA . LEU A 1 78 ? -9.539 6.919 5.333 1.00 95.81 78 LEU A CA 1
ATOM 624 C C . LEU A 1 78 ? -9.431 6.369 6.758 1.00 95.81 78 LEU A C 1
ATOM 626 O O . LEU A 1 78 ? -8.860 7.047 7.616 1.00 95.81 78 LEU A O 1
ATOM 630 N N . GLU A 1 79 ? -9.903 5.146 6.994 1.00 95.88 79 GLU A N 1
ATOM 631 C CA . GLU A 1 79 ? -9.790 4.478 8.295 1.00 95.88 79 GLU A CA 1
ATOM 632 C C . GLU A 1 79 ? -8.328 4.196 8.659 1.00 95.88 79 GLU A C 1
ATOM 634 O O . GLU A 1 79 ? -7.895 4.500 9.772 1.00 95.88 79 GLU A O 1
ATOM 639 N N . LEU A 1 80 ? -7.522 3.727 7.702 1.00 96.12 80 LEU A N 1
ATOM 640 C CA . LEU A 1 80 ? -6.082 3.520 7.884 1.00 96.12 80 LEU A CA 1
ATOM 641 C C . LEU A 1 80 ? -5.351 4.820 8.235 1.00 96.12 80 LEU A C 1
ATOM 643 O O . LEU A 1 80 ? -4.559 4.859 9.179 1.00 96.12 80 LEU A O 1
ATOM 647 N N . LEU A 1 81 ? -5.649 5.914 7.528 1.00 95.00 81 LEU A N 1
ATOM 648 C CA . LEU A 1 81 ? -5.087 7.226 7.850 1.00 95.00 81 LEU A CA 1
ATOM 649 C C . LEU A 1 81 ? -5.504 7.715 9.238 1.00 95.00 81 LEU A C 1
ATOM 651 O O . LEU A 1 81 ? -4.702 8.334 9.941 1.00 95.00 81 LEU A O 1
ATOM 655 N N . GLN A 1 82 ? -6.762 7.503 9.622 1.00 94.94 82 GLN A N 1
ATOM 656 C CA . GLN A 1 82 ? -7.259 7.916 10.929 1.00 94.94 82 GLN A CA 1
ATOM 657 C C . GLN A 1 82 ? -6.610 7.097 12.050 1.00 94.94 82 GLN A C 1
ATOM 659 O O . GLN A 1 82 ? -6.218 7.663 13.078 1.00 94.94 82 GLN A O 1
ATOM 664 N N . TRP A 1 83 ? -6.438 5.793 11.833 1.00 94.44 83 TRP A N 1
ATOM 665 C CA . TRP A 1 83 ? -5.722 4.901 12.735 1.00 94.44 83 TRP A CA 1
ATOM 666 C C . TRP A 1 83 ? -4.273 5.346 12.937 1.00 94.44 83 TRP A C 1
ATOM 668 O O . TRP A 1 83 ? -3.875 5.596 14.074 1.00 94.44 83 TRP A O 1
ATOM 678 N N . GLU A 1 84 ? -3.503 5.541 11.863 1.00 94.38 84 GLU A N 1
ATOM 679 C CA . GLU A 1 84 ? -2.089 5.941 11.954 1.00 94.38 84 GLU A CA 1
ATOM 680 C C . GLU A 1 84 ? -1.901 7.263 12.706 1.00 94.38 84 GLU A C 1
ATOM 682 O O . GLU A 1 84 ? -0.998 7.393 13.537 1.00 94.38 84 GLU A O 1
ATOM 687 N N . LYS A 1 85 ? -2.796 8.233 12.477 1.00 92.19 85 LYS A N 1
ATOM 688 C CA . LYS A 1 85 ? -2.785 9.524 13.182 1.00 92.19 85 LYS A CA 1
ATOM 689 C C . LYS A 1 85 ? -3.058 9.395 14.679 1.00 92.19 85 LYS A C 1
ATOM 691 O O . LYS A 1 85 ? -2.572 10.222 15.447 1.0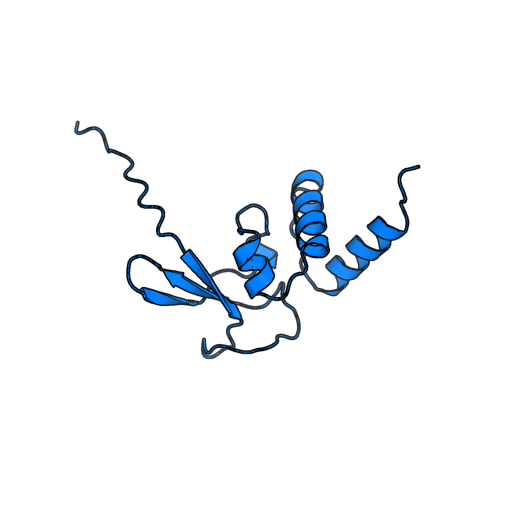0 92.19 85 LYS A O 1
ATOM 696 N N . THR A 1 86 ? -3.853 8.408 15.086 1.00 93.56 86 THR A N 1
ATOM 697 C CA . THR A 1 86 ? -4.315 8.258 16.474 1.00 93.56 86 THR A CA 1
ATOM 698 C C . THR A 1 86 ? -3.412 7.318 17.274 1.00 93.56 86 THR A C 1
ATOM 700 O O . THR A 1 86 ? -3.057 7.619 18.412 1.00 93.56 86 THR A O 1
ATOM 703 N N . SER A 1 87 ? -3.010 6.198 16.674 1.00 89.69 87 SER A N 1
ATOM 704 C CA . SER A 1 87 ? -2.283 5.108 17.333 1.00 89.69 87 SER A CA 1
ATOM 705 C C . SER A 1 87 ? -0.761 5.228 17.214 1.00 89.69 87 SER A C 1
ATOM 707 O O . SER A 1 87 ? -0.044 4.535 17.931 1.00 89.69 87 SER A O 1
ATOM 709 N N . SER A 1 88 ? -0.242 6.102 16.337 1.00 86.75 88 SER A N 1
ATOM 710 C CA . SER A 1 88 ? 1.193 6.170 15.986 1.00 86.75 88 SER A CA 1
ATOM 711 C C . SER A 1 88 ? 1.786 4.823 15.534 1.00 86.75 88 SER A C 1
ATOM 713 O O . SER A 1 88 ? 2.996 4.611 15.623 1.00 86.75 88 SER A O 1
ATOM 715 N N . SER A 1 89 ? 0.936 3.905 15.067 1.00 92.00 89 SER A N 1
ATOM 716 C CA . SER A 1 89 ? 1.294 2.580 14.567 1.00 92.00 89 SER A CA 1
ATOM 717 C C . SER A 1 89 ? 0.584 2.309 13.244 1.00 92.00 89 SER A C 1
ATOM 719 O O . SER A 1 89 ? -0.508 2.823 12.997 1.00 92.00 89 SER A O 1
ATOM 721 N N . ASN A 1 90 ? 1.205 1.484 12.406 1.00 95.25 90 ASN A N 1
ATOM 722 C CA . ASN A 1 90 ? 0.624 1.049 11.141 1.00 95.25 90 ASN A CA 1
ATOM 723 C C . ASN A 1 90 ? -0.107 -0.280 11.346 1.00 95.25 90 ASN A C 1
ATOM 725 O O . ASN A 1 90 ? 0.342 -1.106 12.144 1.00 95.25 90 ASN A O 1
ATOM 729 N N . ILE A 1 91 ? -1.165 -0.508 10.574 1.00 96.06 91 ILE A N 1
ATOM 730 C CA . ILE A 1 91 ? -1.789 -1.829 10.450 1.00 96.06 91 ILE A CA 1
ATOM 731 C C . ILE A 1 91 ? -0.796 -2.808 9.815 1.00 96.06 91 ILE A C 1
ATOM 733 O O . ILE A 1 91 ? -0.072 -2.448 8.882 1.00 96.06 91 ILE A O 1
ATOM 737 N N . GLN A 1 92 ? -0.730 -4.022 10.355 1.00 97.25 92 GLN A N 1
ATOM 738 C CA . GLN A 1 92 ? 0.245 -5.036 9.959 1.00 97.25 92 GLN A CA 1
ATOM 739 C C . GLN A 1 92 ? -0.333 -6.133 9.059 1.00 97.25 92 GLN A C 1
ATOM 741 O O . GLN A 1 92 ? 0.456 -6.831 8.422 1.00 97.25 92 GLN A O 1
ATOM 746 N N . SER A 1 93 ? -1.653 -6.300 8.981 1.00 97.31 93 SER A N 1
ATOM 747 C CA . SER A 1 93 ? -2.280 -7.383 8.213 1.00 97.31 93 SER A CA 1
ATOM 748 C C . SER A 1 93 ? -3.707 -7.061 7.770 1.00 97.31 93 SER A C 1
ATOM 750 O O . SER A 1 93 ? -4.343 -6.128 8.267 1.00 97.31 93 SER A O 1
ATOM 752 N N . GLU A 1 94 ? -4.234 -7.885 6.862 1.00 96.75 94 GLU A N 1
ATOM 753 C CA . GLU A 1 94 ? -5.650 -7.847 6.467 1.00 96.75 94 GLU A CA 1
ATOM 754 C C . GLU A 1 94 ? -6.599 -8.111 7.646 1.00 96.75 94 GLU A C 1
ATOM 756 O O . GLU A 1 94 ? -7.651 -7.483 7.746 1.00 96.75 94 GLU A O 1
ATOM 761 N N . ASP A 1 95 ? -6.229 -9.005 8.567 1.00 96.81 95 ASP A N 1
ATOM 762 C CA . ASP A 1 95 ? -7.042 -9.307 9.751 1.00 96.81 95 ASP A CA 1
ATOM 763 C C . ASP A 1 95 ? -7.188 -8.076 10.654 1.00 96.81 95 ASP A C 1
ATOM 765 O O . ASP A 1 95 ? -8.294 -7.741 11.078 1.00 96.81 95 ASP A O 1
ATOM 769 N N . GLU A 1 96 ? -6.095 -7.343 10.882 1.00 96.62 96 GLU A N 1
ATOM 770 C CA . GLU A 1 96 ? -6.124 -6.098 11.651 1.00 96.62 96 GLU A CA 1
ATOM 771 C C . GLU A 1 96 ? -6.964 -5.009 10.961 1.00 96.62 96 GLU A C 1
ATOM 773 O O . GLU A 1 96 ? -7.694 -4.273 11.630 1.00 96.62 96 GLU A O 1
ATOM 778 N N . LEU A 1 97 ? -6.911 -4.914 9.625 1.00 96.25 97 LEU A N 1
ATOM 779 C CA . LEU A 1 97 ? -7.785 -4.014 8.867 1.00 96.25 97 LEU A CA 1
ATOM 780 C C . LEU A 1 97 ? -9.261 -4.397 9.043 1.00 96.25 97 LEU A C 1
ATOM 782 O O . LEU A 1 97 ? -10.093 -3.530 9.311 1.00 96.25 97 LEU A O 1
ATOM 786 N N . ASN A 1 98 ? -9.595 -5.682 8.936 1.00 95.88 98 ASN A N 1
ATOM 787 C CA . ASN A 1 98 ? -10.963 -6.164 9.120 1.00 95.88 98 ASN A CA 1
ATOM 788 C C . ASN A 1 98 ? -11.485 -5.867 10.534 1.00 95.88 98 ASN A C 1
ATOM 790 O O . ASN A 1 98 ? -12.627 -5.426 10.693 1.00 95.88 98 ASN A O 1
ATOM 794 N N . GLU A 1 99 ? -10.651 -6.046 11.561 1.00 95.25 99 GLU A N 1
ATOM 795 C CA . GLU A 1 99 ? -10.981 -5.668 12.937 1.00 95.25 99 GLU A CA 1
ATOM 796 C C . GLU A 1 99 ? -11.200 -4.157 13.085 1.00 95.25 99 GLU A C 1
ATOM 798 O O . GLU A 1 99 ? -12.159 -3.733 13.739 1.00 95.25 99 GLU A O 1
ATOM 803 N N . LEU A 1 100 ? -10.350 -3.331 12.466 1.00 94.12 100 LEU A N 1
ATOM 804 C CA . LEU A 1 100 ? -10.491 -1.873 12.470 1.00 94.12 100 LEU A CA 1
ATOM 805 C C . LEU A 1 100 ? -11.830 -1.442 11.856 1.00 94.12 100 LEU A C 1
ATOM 807 O O . LEU A 1 100 ? -12.585 -0.696 12.485 1.00 94.12 100 LEU A O 1
ATOM 811 N N . LEU A 1 101 ? -12.159 -1.960 10.672 1.00 93.62 101 LEU A N 1
ATOM 812 C CA . LEU A 1 101 ? -13.407 -1.648 9.9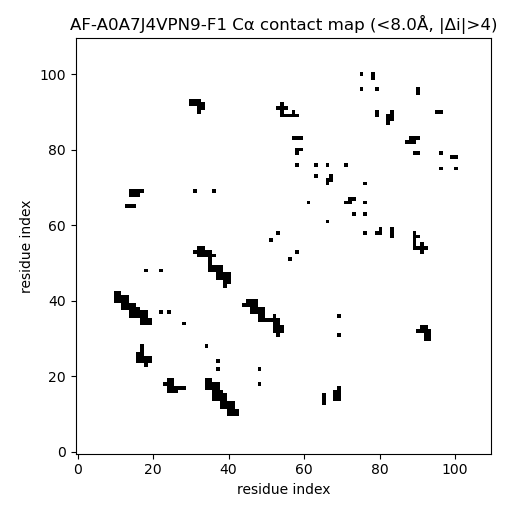74 1.00 93.62 101 LEU A CA 1
ATOM 813 C C . LEU A 1 101 ? -14.634 -2.126 10.759 1.00 93.62 101 LEU A C 1
ATOM 815 O O . LEU A 1 101 ? -15.609 -1.386 10.900 1.00 93.62 101 LEU A O 1
ATOM 819 N N . ALA A 1 102 ? -14.583 -3.326 11.343 1.00 92.62 102 ALA A N 1
ATOM 820 C CA . ALA A 1 102 ? -15.666 -3.837 12.181 1.00 92.62 102 ALA A CA 1
ATOM 821 C C . ALA A 1 102 ? -15.930 -2.929 13.398 1.00 92.62 102 ALA A C 1
ATOM 823 O O . ALA A 1 102 ? -17.084 -2.709 13.777 1.00 92.62 102 ALA A O 1
ATOM 824 N N . ARG A 1 103 ? -14.876 -2.355 13.994 1.00 88.06 103 ARG A N 1
ATOM 825 C CA . ARG A 1 103 ? -14.995 -1.400 15.109 1.00 88.06 103 ARG A CA 1
ATOM 826 C C . ARG A 1 103 ? -15.578 -0.058 14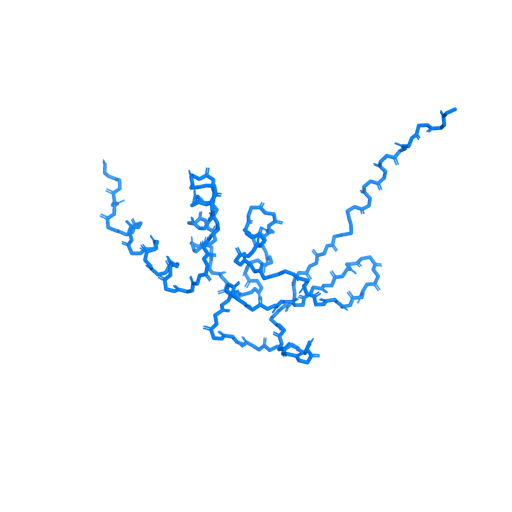.674 1.00 88.06 103 ARG A C 1
ATOM 828 O O . ARG A 1 103 ? -16.375 0.503 15.429 1.00 88.06 103 ARG A O 1
ATOM 835 N N . ALA A 1 104 ? -15.216 0.430 13.488 1.00 82.25 104 ALA A N 1
ATOM 836 C CA . ALA A 1 104 ? -15.770 1.658 12.921 1.00 82.25 104 ALA A CA 1
ATOM 837 C C . ALA A 1 104 ? -17.285 1.527 12.680 1.00 82.25 104 ALA A C 1
ATOM 839 O O . ALA A 1 104 ? -18.054 2.407 13.061 1.00 82.25 104 ALA A O 1
ATOM 840 N N . VAL A 1 105 ? -17.735 0.378 12.166 1.00 77.38 105 VAL A N 1
ATOM 841 C CA . VAL A 1 105 ? -19.168 0.079 11.977 1.00 77.38 105 VAL A CA 1
ATOM 842 C C . VAL A 1 105 ? -19.910 -0.058 13.315 1.00 77.38 105 VAL A C 1
ATOM 844 O O . VAL A 1 105 ? -21.061 0.359 13.434 1.00 77.38 105 VAL A O 1
ATOM 847 N N . ALA A 1 106 ? -19.262 -0.620 14.341 1.00 72.25 106 ALA A N 1
ATOM 848 C CA . ALA A 1 106 ? -19.856 -0.815 15.666 1.00 72.25 106 ALA A CA 1
ATOM 849 C C . ALA A 1 106 ? -19.920 0.461 16.529 1.00 72.25 106 ALA A C 1
ATOM 851 O O . ALA A 1 106 ? -20.643 0.475 17.526 1.00 72.25 106 ALA A O 1
ATOM 852 N N . SER A 1 107 ? -19.198 1.523 16.158 1.00 59.78 107 SER A N 1
ATOM 853 C CA . SER A 1 107 ? -19.272 2.841 16.802 1.00 59.78 107 SER A CA 1
ATOM 854 C C . SER A 1 107 ? -19.948 3.863 15.882 1.00 59.78 107 SER A C 1
ATOM 856 O O . SER A 1 107 ? -19.276 4.772 15.395 1.00 59.78 107 SER A O 1
ATOM 858 N N . PRO A 1 108 ? -21.269 3.771 15.631 1.00 53.44 108 PRO A N 1
ATOM 859 C CA . PRO A 1 108 ? -21.964 4.868 14.988 1.00 53.44 108 PRO A CA 1
ATOM 860 C C . PRO A 1 108 ? -21.986 6.029 15.984 1.00 53.44 108 PRO A C 1
ATOM 862 O O . PRO A 1 108 ? -22.691 5.988 16.993 1.00 53.44 108 PRO A O 1
ATOM 865 N N . CYS A 1 109 ? -21.171 7.050 15.734 1.00 48.81 109 CYS A N 1
ATOM 866 C CA . CYS A 1 109 ? -21.324 8.339 16.394 1.00 48.81 109 CYS A CA 1
ATOM 867 C C . CYS A 1 109 ? -22.751 8.846 16.112 1.00 48.81 109 CYS A C 1
ATOM 869 O O . CYS A 1 109 ? -23.047 9.235 14.982 1.00 48.81 109 CYS A O 1
ATOM 871 N N . PHE A 1 110 ? -23.620 8.799 17.125 1.00 45.28 110 PHE A N 1
ATOM 872 C CA . PHE A 1 110 ? -24.902 9.505 17.180 1.00 45.28 110 PHE A CA 1
ATOM 873 C C . PHE A 1 110 ? -24.764 10.742 18.064 1.00 45.28 110 PHE A C 1
ATOM 875 O O . PHE A 1 110 ? -24.116 10.629 19.132 1.00 45.28 110 PHE A O 1
#

Solvent-accessible surface area (backbone atoms only — not comparable to full-atom values): 6594 Å² total; per-residue (Å²): 133,84,79,79,73,80,75,75,72,68,69,53,66,41,53,73,27,36,28,51,96,88,61,48,84,40,95,77,71,98,38,73,22,72,35,35,32,30,30,30,35,65,85,77,68,48,77,43,68,47,95,58,25,40,30,77,67,40,53,87,83,51,56,67,72,37,43,44,50,64,71,43,51,73,65,59,52,53,52,51,42,52,41,35,74,72,67,77,48,55,63,64,38,58,67,54,48,53,52,52,52,54,50,54,67,72,54,72,88,124